Protein AF-A0A9D4CIE5-F1 (afdb_monomer)

Organism: Dreissena polymorpha (NCBI:txid45954)

Nearest PDB structures (foldseek):
  6eyj-assembly1_A  TM=8.250E-01  e=5.128E-05  Homo sapiens
  6v06-assembly1_A  TM=8.341E-01  e=7.525E-05  Homo sapiens
  3gaw-assembly1_A  TM=8.481E-01  e=7.525E-05  Homo sapiens
  6v08-assembly1_A  TM=8.371E-01  e=1.727E-04  Homo sapiens
  7kg4-assembly2_B  TM=7.906E-01  e=1.255E-04  Homo sapiens

InterPro domains:
  IPR000436 Sushi/SCR/CCP domain [PF00084] (7-61)
  IPR000436 Sushi/SCR/CCP domain [PS50923] (5-63)
  IPR000436 Sushi/SCR/CCP domain [SM00032] (7-61)
  IPR000436 Sushi/SCR/CCP domain [cd00033] (7-61)
  IPR035976 Sushi/SCR/CCP superfamily [SSF57535] (6-65)
  IPR051277 SEZ6/CSMD/C4BPB Neuronal & Immune Regulators [PTHR45656] (6-64)

Radius of gyration: 18.49 Å; Cα contacts (8 Å, |Δi|>4): 140; chains: 1; bounding box: 47×27×52 Å

Mean predicted aligned error: 11.84 Å

Foldseek 3Di:
DDLFLFLPDDDAADQKDKDCPPHRGAQDKIAMDGHPQWDWADDGIWGQHSVSHTPDDHIHTHGCDPVVVVVVVVPDPDPPCPVVVVVPVPD

Secondary structure (DSSP, 8-state):
-----B--PPPPPTTEEEE-SS--BTT-EEEEEE-TTEEEES-SEEEB-TTS-BSSPPPEEEE--TTTHHHHTTT---TTSHHHHTTTS--

pLDDT: mean 77.35, std 19.19, range [41.34, 94.75]

Structure (mmCIF, N/CA/C/O backbone):
data_AF-A0A9D4CIE5-F1
#
_entry.id   AF-A0A9D4CIE5-F1
#
loop_
_atom_site.group_PDB
_atom_site.id
_atom_site.type_symbol
_atom_site.label_atom_id
_atom_site.label_alt_id
_atom_site.label_comp_id
_atom_site.label_asym_id
_atom_site.label_entity_id
_atom_site.label_seq_id
_atom_site.pdbx_PDB_ins_code
_atom_site.Cartn_x
_atom_site.Cartn_y
_atom_site.Cartn_z
_atom_site.occupancy
_atom_site.B_iso_or_equiv
_atom_site.auth_seq_id
_atom_site.auth_comp_id
_atom_site.auth_asym_id
_atom_site.auth_atom_id
_atom_site.pdbx_PDB_model_num
ATOM 1 N N . MET A 1 1 ? -17.186 -8.181 25.845 1.00 44.84 1 MET A N 1
ATOM 2 C CA . MET A 1 1 ? -17.592 -7.897 24.453 1.00 44.84 1 MET A CA 1
ATOM 3 C C . MET A 1 1 ? -16.330 -7.500 23.712 1.00 44.84 1 MET A C 1
ATOM 5 O O . MET A 1 1 ? -15.771 -6.465 24.040 1.00 44.84 1 MET A O 1
ATOM 9 N N . ASN A 1 2 ? -15.802 -8.371 22.853 1.00 53.00 2 ASN A N 1
ATOM 10 C CA . ASN A 1 2 ? -14.565 -8.108 22.119 1.00 53.00 2 ASN A CA 1
ATOM 11 C C . ASN A 1 2 ? -14.941 -7.552 20.739 1.00 53.00 2 ASN A C 1
ATOM 13 O O . ASN A 1 2 ? -15.417 -8.306 19.897 1.00 53.00 2 ASN A O 1
ATOM 17 N N . PHE A 1 3 ? -14.784 -6.244 20.539 1.00 56.56 3 PHE A N 1
ATOM 18 C CA . PHE A 1 3 ? -14.934 -5.585 19.236 1.00 56.56 3 PHE A CA 1
ATOM 19 C C . PHE A 1 3 ? -13.593 -5.563 18.484 1.00 56.56 3 PHE A C 1
ATOM 21 O O . PHE A 1 3 ? -13.211 -4.545 17.916 1.00 56.56 3 PHE A O 1
ATOM 28 N N . SER A 1 4 ? -12.851 -6.674 18.480 1.00 68.88 4 SER A N 1
ATOM 29 C CA . SER A 1 4 ? -11.705 -6.813 17.579 1.00 68.88 4 SER A CA 1
ATOM 30 C C . SER A 1 4 ? -12.225 -7.153 16.181 1.00 68.88 4 SER A C 1
ATOM 32 O O . SER A 1 4 ? -12.247 -8.311 15.761 1.00 68.88 4 SER A O 1
ATOM 34 N N . SER A 1 5 ? -12.769 -6.141 15.496 1.00 83.19 5 SER A N 1
ATOM 35 C CA . SER A 1 5 ? -13.060 -6.209 14.063 1.00 83.19 5 SER A CA 1
ATOM 36 C C . SER A 1 5 ? -11.724 -6.200 13.329 1.00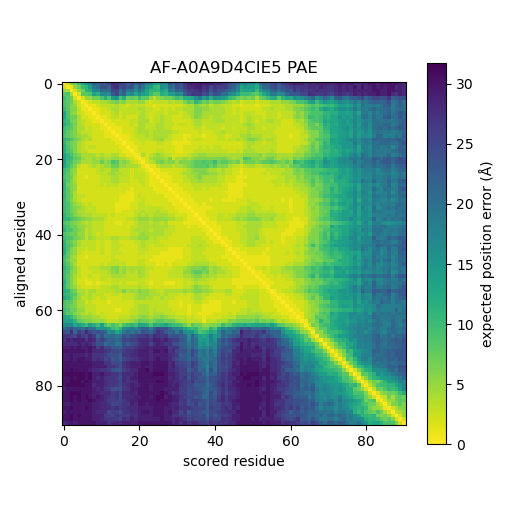 83.19 5 SER A C 1
ATOM 38 O O . SER A 1 5 ? -11.202 -5.142 12.990 1.00 83.19 5 SER A O 1
ATOM 40 N N . ASP A 1 6 ? -11.147 -7.385 13.165 1.00 89.38 6 ASP A N 1
ATOM 41 C CA . ASP A 1 6 ? -9.949 -7.605 12.366 1.00 89.38 6 ASP A CA 1
ATOM 42 C C . ASP A 1 6 ? -10.310 -7.627 10.874 1.00 89.38 6 ASP A C 1
ATOM 44 O O . ASP A 1 6 ? -11.220 -8.354 10.460 1.00 89.38 6 ASP A O 1
ATOM 48 N N . CYS A 1 7 ? -9.617 -6.813 10.077 1.00 92.75 7 CYS A N 1
ATOM 49 C CA . CYS A 1 7 ? -9.733 -6.815 8.619 1.00 92.75 7 CYS A CA 1
ATOM 50 C C . CYS A 1 7 ? -8.863 -7.904 7.971 1.00 92.75 7 CYS A C 1
ATOM 52 O O . CYS A 1 7 ? -9.053 -8.221 6.793 1.00 92.75 7 CYS A O 1
ATOM 54 N N . GLY A 1 8 ? -7.906 -8.465 8.719 1.00 91.31 8 GLY A N 1
ATOM 55 C CA . GLY A 1 8 ? -6.894 -9.383 8.213 1.00 91.31 8 GLY A CA 1
ATOM 56 C C . GLY A 1 8 ? -5.895 -8.709 7.267 1.00 91.31 8 GLY A C 1
ATOM 57 O O . GLY A 1 8 ? -6.052 -7.555 6.865 1.00 91.31 8 GLY A O 1
ATOM 58 N N . ALA A 1 9 ? -4.848 -9.440 6.885 1.00 90.81 9 ALA A N 1
ATOM 59 C CA . ALA A 1 9 ? -3.829 -8.925 5.975 1.00 90.81 9 ALA A CA 1
ATOM 60 C C . ALA A 1 9 ? -4.426 -8.657 4.575 1.00 90.81 9 ALA A C 1
ATOM 62 O O . ALA A 1 9 ? -4.938 -9.588 3.942 1.00 90.81 9 ALA A O 1
ATOM 63 N N . PRO A 1 10 ? -4.365 -7.417 4.058 1.00 90.56 10 PRO A N 1
ATOM 64 C CA . PRO A 1 10 ? -4.848 -7.138 2.718 1.00 90.56 10 PRO A CA 1
ATOM 65 C C . PRO A 1 10 ? -3.916 -7.728 1.650 1.00 90.56 10 PRO A C 1
ATOM 67 O O . PRO A 1 10 ? -2.727 -7.948 1.898 1.00 90.56 10 PRO A O 1
ATOM 70 N N . PRO A 1 11 ? -4.431 -7.979 0.434 1.00 90.00 11 PRO A N 1
ATOM 71 C CA . PRO A 1 11 ? -3.627 -8.542 -0.639 1.00 90.00 11 PRO A CA 1
ATOM 72 C C . PRO A 1 11 ? -2.537 -7.561 -1.084 1.00 90.00 11 PRO A C 1
ATOM 74 O O . PRO A 1 11 ? -2.806 -6.392 -1.369 1.00 90.00 11 PRO A O 1
ATOM 77 N N . ALA A 1 12 ? -1.307 -8.060 -1.202 1.00 90.81 12 ALA A N 1
ATOM 78 C CA . ALA A 1 12 ? -0.211 -7.296 -1.780 1.00 90.81 12 ALA A CA 1
ATOM 79 C C . ALA A 1 12 ? -0.414 -7.129 -3.301 1.00 90.81 12 ALA A C 1
A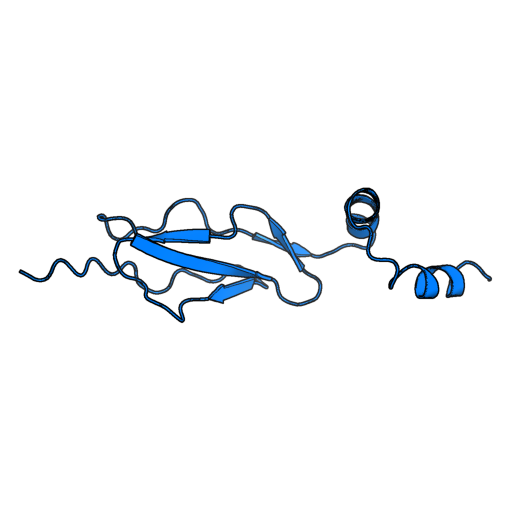TOM 81 O O . ALA A 1 12 ? -0.756 -8.103 -3.983 1.00 90.81 12 ALA A O 1
ATOM 82 N N . PRO A 1 13 ? -0.171 -5.935 -3.868 1.00 92.50 13 PRO A N 1
ATOM 83 C CA . PRO A 1 13 ? -0.253 -5.739 -5.305 1.00 92.50 13 PRO A CA 1
ATOM 84 C C . PRO A 1 13 ? 0.880 -6.468 -6.034 1.00 92.50 13 PRO A C 1
ATOM 86 O O . PRO A 1 13 ? 1.923 -6.803 -5.468 1.00 92.50 13 PRO A O 1
ATOM 89 N N . THR A 1 14 ? 0.693 -6.720 -7.330 1.00 94.75 14 THR A N 1
ATOM 90 C CA . THR A 1 14 ? 1.716 -7.382 -8.154 1.00 94.75 14 THR A CA 1
ATOM 91 C C . THR A 1 14 ? 2.977 -6.518 -8.211 1.00 94.75 14 THR A C 1
ATOM 93 O O . THR A 1 14 ? 2.905 -5.352 -8.574 1.00 94.75 14 THR A O 1
ATOM 96 N N . ASN A 1 15 ? 4.140 -7.085 -7.872 1.00 92.75 15 ASN A N 1
ATOM 97 C CA . ASN A 1 15 ? 5.403 -6.351 -7.660 1.00 92.75 15 ASN A CA 1
ATOM 98 C C . ASN A 1 15 ? 5.379 -5.335 -6.503 1.00 92.75 15 ASN A C 1
ATOM 100 O O . ASN A 1 15 ? 6.285 -4.508 -6.403 1.00 92.75 15 ASN A O 1
ATOM 104 N N . GLY A 1 16 ? 4.393 -5.438 -5.616 1.00 92.50 16 GLY A N 1
ATOM 105 C CA . GLY A 1 16 ? 4.296 -4.674 -4.385 1.00 92.50 16 GLY A CA 1
ATOM 106 C C . GLY A 1 16 ? 4.527 -5.504 -3.133 1.00 92.50 16 GLY A C 1
ATOM 107 O O . GLY A 1 16 ? 4.712 -6.723 -3.178 1.00 92.50 16 GLY A O 1
ATOM 108 N N . ILE A 1 17 ? 4.557 -4.791 -2.020 1.00 93.06 17 ILE A N 1
ATOM 109 C CA . ILE A 1 17 ? 4.754 -5.260 -0.656 1.00 93.06 17 ILE A CA 1
ATOM 110 C C . ILE A 1 17 ? 3.747 -4.487 0.198 1.00 93.06 17 ILE A C 1
ATOM 112 O O . ILE A 1 17 ? 3.514 -3.303 -0.042 1.00 93.06 17 ILE A O 1
ATOM 116 N N . VAL A 1 18 ? 3.144 -5.160 1.171 1.00 94.31 18 VAL A N 1
ATOM 117 C CA . VAL A 1 18 ? 2.286 -4.540 2.179 1.00 94.31 18 VAL A CA 1
ATOM 118 C C . VAL A 1 18 ? 2.939 -4.718 3.541 1.00 94.31 18 VAL A C 1
ATOM 120 O O . VAL A 1 18 ? 3.422 -5.807 3.854 1.00 94.31 18 VAL A O 1
ATOM 123 N N . ASP A 1 19 ? 2.989 -3.645 4.316 1.00 93.62 19 ASP A N 1
ATOM 124 C CA . ASP A 1 19 ? 3.450 -3.659 5.693 1.00 93.62 19 ASP A CA 1
ATOM 125 C C . ASP A 1 19 ? 2.248 -3.827 6.625 1.00 93.62 19 ASP A C 1
ATOM 127 O O . ASP A 1 19 ? 1.364 -2.970 6.689 1.00 93.62 19 ASP A O 1
ATOM 131 N N . THR A 1 20 ? 2.213 -4.968 7.309 1.00 89.50 20 THR A N 1
ATOM 132 C CA . THR A 1 20 ? 1.202 -5.327 8.312 1.00 89.50 20 THR A CA 1
ATOM 133 C C . THR A 1 20 ? 1.856 -5.616 9.666 1.00 89.50 20 THR A C 1
ATOM 135 O O . THR A 1 20 ? 1.389 -6.488 10.396 1.00 89.50 20 THR A O 1
ATOM 138 N N . SER A 1 21 ? 2.998 -4.985 9.961 1.00 84.31 21 SER A N 1
ATOM 139 C CA . SER A 1 21 ? 3.785 -5.267 11.169 1.00 84.31 21 SER A CA 1
ATOM 140 C C . SER A 1 21 ? 3.196 -4.690 12.460 1.00 84.31 21 SER A C 1
ATOM 142 O O . SER A 1 21 ? 3.507 -5.216 13.527 1.00 84.31 21 SER A O 1
ATOM 144 N N . GLU A 1 22 ? 2.353 -3.656 12.375 1.00 82.06 22 GLU A N 1
ATOM 145 C CA . GLU A 1 22 ? 1.702 -3.055 13.545 1.00 82.06 22 GLU A CA 1
ATOM 146 C C . GLU A 1 22 ? 0.468 -3.848 13.988 1.00 82.06 22 GLU A C 1
ATOM 148 O O . GLU A 1 22 ? 0.532 -4.515 15.010 1.00 82.06 22 GLU A O 1
ATOM 153 N N . ASP A 1 23 ? -0.630 -3.804 13.224 1.00 89.50 23 ASP A N 1
ATOM 154 C CA . ASP A 1 23 ? -1.881 -4.533 13.487 1.00 89.50 23 ASP A CA 1
ATOM 155 C C . ASP A 1 23 ? -2.797 -4.501 12.244 1.00 89.50 23 ASP A C 1
ATOM 157 O O . ASP A 1 23 ? -2.599 -3.708 11.320 1.00 89.50 23 ASP A O 1
ATOM 161 N N . THR A 1 24 ? -3.844 -5.333 12.223 1.00 92.25 24 THR A N 1
ATOM 162 C CA . THR A 1 24 ? -4.878 -5.353 11.159 1.00 92.25 24 THR A CA 1
ATOM 163 C C . THR A 1 24 ? -6.299 -5.088 11.672 1.00 92.25 24 THR A C 1
A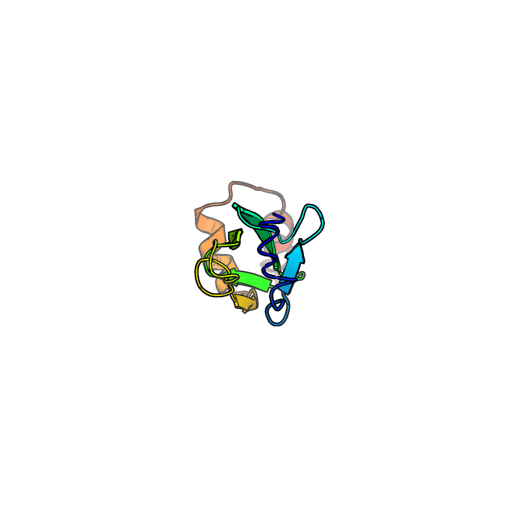TOM 165 O O . THR A 1 24 ? -7.284 -5.310 10.966 1.00 92.25 24 THR A O 1
ATOM 168 N N . THR A 1 25 ? -6.416 -4.589 12.903 1.00 93.00 25 THR A N 1
ATOM 169 C CA . THR A 1 25 ? -7.688 -4.322 13.591 1.00 93.00 25 THR A CA 1
ATOM 170 C C . THR A 1 25 ? -8.303 -2.972 13.227 1.00 93.00 25 THR A C 1
ATOM 172 O O . THR A 1 25 ? -7.664 -2.144 12.590 1.00 93.00 25 THR A O 1
ATOM 175 N N . TYR A 1 26 ? -9.553 -2.724 13.631 1.00 92.56 26 TYR A N 1
ATOM 176 C CA . TYR A 1 26 ? -10.238 -1.444 13.420 1.00 92.56 26 TYR A CA 1
ATOM 177 C C . TYR A 1 26 ? -9.344 -0.230 13.738 1.00 92.56 26 TYR A C 1
ATOM 179 O O . TYR A 1 26 ? -8.761 -0.152 14.815 1.00 92.56 26 TYR A O 1
ATOM 187 N N . GLN A 1 27 ? -9.282 0.721 12.800 1.00 92.38 27 GLN A N 1
ATOM 188 C CA . GLN A 1 27 ? -8.416 1.912 12.799 1.00 92.38 27 GLN A CA 1
ATOM 189 C C . GLN A 1 27 ? -6.912 1.668 12.612 1.00 92.38 27 GLN A C 1
ATOM 191 O O . GLN A 1 27 ? -6.183 2.645 12.443 1.00 92.38 27 GLN A O 1
ATOM 196 N N . SER A 1 28 ? -6.441 0.420 12.555 1.00 93.31 28 SER A N 1
ATOM 197 C CA . SER A 1 28 ? -5.064 0.121 12.156 1.00 93.31 28 SER A CA 1
ATOM 198 C C . SER A 1 28 ? -4.822 0.548 10.708 1.00 93.31 28 SER A C 1
ATOM 200 O O . SER A 1 28 ? -5.723 0.480 9.860 1.00 93.31 28 SER A O 1
ATOM 202 N N . VAL A 1 29 ? -3.598 0.994 10.432 1.00 93.88 29 VAL A N 1
ATOM 203 C CA . VAL A 1 29 ? -3.164 1.473 9.119 1.00 93.88 29 VAL A CA 1
ATOM 204 C C . VAL A 1 29 ? -2.088 0.544 8.581 1.00 93.88 29 VAL A C 1
ATOM 206 O O . VAL A 1 29 ? -1.143 0.203 9.282 1.00 93.88 29 VAL A O 1
ATOM 209 N N . VAL A 1 30 ? -2.231 0.152 7.320 1.00 94.62 30 VAL A N 1
ATOM 210 C CA . VAL A 1 30 ? -1.214 -0.599 6.580 1.00 94.62 30 VAL A CA 1
ATOM 211 C C . VAL A 1 30 ? -0.647 0.280 5.482 1.00 94.62 30 VAL A C 1
ATOM 213 O O . VAL A 1 30 ? -1.377 1.064 4.867 1.00 94.62 30 VAL A O 1
ATOM 216 N N . SER A 1 31 ? 0.643 0.120 5.209 1.00 93.56 31 SER A N 1
ATOM 217 C CA . SER A 1 31 ? 1.330 0.864 4.156 1.00 93.56 31 SER A CA 1
ATOM 218 C C . SER A 1 31 ? 1.763 -0.060 3.022 1.00 93.56 31 SER A C 1
ATOM 220 O O . SER A 1 31 ? 2.071 -1.235 3.222 1.00 93.56 31 SER A O 1
ATOM 222 N N . TYR A 1 32 ? 1.762 0.464 1.803 1.00 94.19 32 TYR A N 1
ATOM 223 C CA . TYR A 1 32 ? 2.158 -0.264 0.607 1.00 94.19 32 TYR A CA 1
ATOM 224 C C . TYR A 1 32 ? 3.469 0.291 0.061 1.00 94.19 32 TYR A C 1
ATOM 226 O O . TYR A 1 32 ? 3.724 1.492 0.062 1.00 94.19 32 TYR A O 1
ATOM 234 N N . SER A 1 33 ? 4.305 -0.593 -0.465 1.00 90.44 33 SER A N 1
ATOM 235 C CA . SER A 1 33 ? 5.535 -0.227 -1.160 1.00 90.44 33 SER A CA 1
ATOM 236 C C . SER A 1 33 ? 5.729 -1.094 -2.399 1.00 90.44 33 SER A C 1
ATOM 238 O O . SER A 1 33 ? 5.123 -2.156 -2.537 1.00 90.44 33 SER A O 1
ATOM 240 N N . CYS A 1 34 ? 6.554 -0.637 -3.338 1.00 89.75 34 CYS A N 1
ATOM 241 C CA . CYS A 1 34 ? 6.845 -1.372 -4.566 1.00 89.75 34 CYS A CA 1
ATOM 242 C C . CYS A 1 34 ? 8.273 -1.913 -4.567 1.00 89.75 34 CYS A C 1
ATOM 244 O O . CYS A 1 34 ? 9.192 -1.315 -4.006 1.00 89.75 34 CYS A O 1
ATOM 246 N N . LYS A 1 35 ? 8.468 -3.060 -5.224 1.00 90.75 35 LYS A N 1
ATOM 247 C CA . LYS A 1 35 ? 9.796 -3.642 -5.443 1.00 90.75 35 LYS A CA 1
ATOM 248 C C . LYS A 1 35 ? 10.657 -2.712 -6.301 1.00 90.75 35 LYS A C 1
ATOM 250 O O . LYS A 1 35 ? 10.151 -1.901 -7.076 1.00 90.75 35 LYS A O 1
ATOM 255 N N . ALA A 1 36 ? 11.975 -2.885 -6.216 1.00 85.44 36 ALA A N 1
ATOM 256 C CA . ALA A 1 36 ? 12.923 -2.128 -7.027 1.00 85.44 36 ALA A CA 1
ATOM 257 C C . ALA A 1 36 ? 12.564 -2.185 -8.527 1.00 85.44 36 ALA A C 1
ATOM 259 O O . ALA A 1 36 ? 12.317 -3.258 -9.081 1.00 85.44 36 ALA A O 1
ATOM 260 N N . GLY A 1 37 ? 12.542 -1.020 -9.182 1.00 83.00 37 GLY A N 1
ATOM 261 C CA . GLY A 1 37 ? 12.134 -0.888 -10.586 1.00 83.00 37 GLY A CA 1
ATOM 262 C C . GLY A 1 37 ? 10.630 -0.683 -10.804 1.00 83.00 37 GLY A C 1
ATOM 263 O O . GLY A 1 37 ? 10.200 -0.646 -11.957 1.00 83.00 37 GLY A O 1
ATOM 264 N N . PHE A 1 38 ? 9.847 -0.522 -9.736 1.00 86.81 38 PHE A N 1
ATOM 265 C CA . PHE A 1 38 ? 8.424 -0.191 -9.778 1.00 86.81 38 PHE A CA 1
ATOM 266 C C . PHE A 1 38 ? 8.114 1.015 -8.887 1.00 86.81 38 PHE A C 1
ATOM 268 O O . PHE A 1 38 ? 8.811 1.269 -7.907 1.00 86.81 38 PHE A O 1
ATOM 275 N N . VAL A 1 39 ? 7.070 1.755 -9.242 1.00 85.06 39 VAL A N 1
ATOM 276 C CA . VAL A 1 39 ? 6.581 2.935 -8.524 1.00 85.06 39 VAL A CA 1
ATOM 277 C C . VAL A 1 39 ? 5.122 2.733 -8.146 1.00 85.06 39 VAL A C 1
ATOM 279 O O . VAL A 1 39 ? 4.363 2.119 -8.895 1.00 85.06 39 VAL A O 1
ATOM 282 N N . LEU A 1 40 ? 4.750 3.219 -6.967 1.00 88.06 40 LEU A N 1
ATOM 283 C CA . LEU A 1 40 ? 3.402 3.072 -6.444 1.00 88.06 40 LEU A CA 1
ATOM 284 C C . LEU A 1 40 ? 2.473 4.101 -7.089 1.00 88.06 40 LEU A C 1
ATOM 286 O O . LEU A 1 40 ? 2.809 5.281 -7.173 1.00 88.06 40 LEU A O 1
ATOM 290 N N . ASN A 1 41 ? 1.316 3.638 -7.543 1.00 88.44 41 ASN A N 1
ATOM 291 C CA . ASN A 1 41 ? 0.271 4.449 -8.143 1.00 88.44 41 ASN A CA 1
ATOM 292 C C . ASN A 1 41 ? -1.029 4.253 -7.350 1.00 88.44 41 ASN A C 1
ATOM 294 O O . ASN A 1 41 ? -1.542 3.138 -7.239 1.00 88.44 41 ASN A O 1
ATOM 298 N N . GLY A 1 42 ? -1.5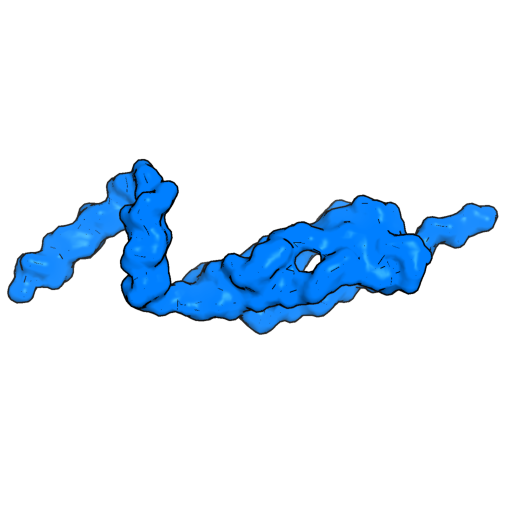24 5.338 -6.753 1.00 89.44 42 GLY A N 1
ATOM 299 C CA . GLY A 1 42 ? -2.662 5.332 -5.835 1.00 89.44 42 GLY A CA 1
ATOM 300 C C . GLY A 1 42 ? -2.287 5.725 -4.405 1.00 89.44 42 GLY A C 1
ATOM 301 O O . GLY A 1 42 ? -1.237 6.318 -4.157 1.00 89.44 42 GLY A O 1
ATOM 302 N N . ILE A 1 43 ? -3.180 5.418 -3.461 1.00 91.06 43 ILE A N 1
ATOM 303 C CA . ILE A 1 43 ? -3.014 5.758 -2.043 1.00 91.06 43 ILE A CA 1
ATOM 304 C C . ILE A 1 43 ? -2.123 4.703 -1.375 1.00 91.06 43 ILE A C 1
ATOM 306 O O . ILE A 1 43 ? -2.384 3.506 -1.467 1.00 91.06 43 ILE A O 1
ATOM 310 N N . ILE A 1 44 ? -1.066 5.166 -0.706 1.00 90.44 44 ILE A N 1
ATOM 311 C CA . ILE A 1 44 ? -0.046 4.321 -0.062 1.00 90.44 44 ILE A CA 1
ATOM 312 C C . ILE A 1 44 ? -0.570 3.659 1.211 1.00 90.44 44 ILE A C 1
ATOM 314 O O . ILE A 1 44 ? -0.087 2.598 1.587 1.00 90.44 44 ILE A O 1
ATOM 318 N N . GLU A 1 45 ? -1.539 4.278 1.874 1.00 93.31 45 GLU A N 1
ATOM 319 C CA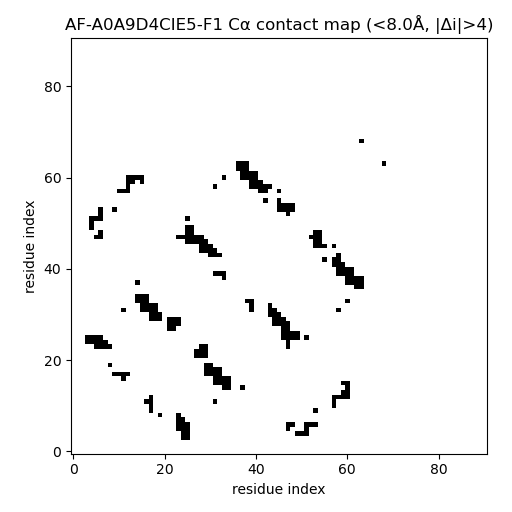 . GLU A 1 45 ? -2.045 3.847 3.171 1.00 93.31 45 GLU A CA 1
ATOM 320 C C . GLU A 1 45 ? -3.504 3.418 3.079 1.00 93.31 45 GLU A C 1
ATOM 322 O O . GLU A 1 45 ? -4.321 4.028 2.382 1.00 93.31 45 GLU A O 1
ATOM 327 N N . ARG A 1 46 ? -3.848 2.360 3.811 1.00 94.56 46 ARG A N 1
ATOM 328 C CA . ARG A 1 46 ? -5.231 1.905 3.961 1.00 94.56 46 ARG A CA 1
ATOM 329 C C . ARG A 1 46 ? -5.524 1.666 5.429 1.00 94.56 46 ARG A C 1
ATOM 331 O O . ARG A 1 46 ? -4.666 1.202 6.170 1.00 94.56 46 ARG A O 1
ATOM 338 N N . THR A 1 47 ? -6.746 1.971 5.831 1.00 94.56 47 THR A N 1
ATOM 339 C CA . THR A 1 47 ? -7.213 1.905 7.217 1.00 94.56 47 THR A CA 1
ATOM 340 C C . THR A 1 47 ? -8.284 0.834 7.337 1.00 94.56 47 THR A C 1
ATOM 342 O O . THR A 1 47 ? -9.155 0.738 6.473 1.00 94.56 47 THR A O 1
ATOM 345 N N . CYS A 1 48 ? -8.243 0.035 8.397 1.00 94.31 48 CYS A N 1
ATOM 346 C CA . CYS A 1 48 ? -9.279 -0.955 8.661 1.00 94.31 48 CYS A CA 1
ATOM 347 C C . CYS A 1 48 ? -10.544 -0.279 9.216 1.00 94.31 48 CYS A C 1
ATOM 349 O O . CYS A 1 48 ? -10.499 0.453 10.210 1.00 94.31 48 CYS A O 1
ATOM 351 N N . LEU A 1 49 ? -11.681 -0.515 8.568 1.00 93.19 49 LEU A N 1
ATOM 352 C CA . LEU A 1 49 ? -12.992 0.015 8.931 1.00 93.19 49 LEU A CA 1
ATOM 353 C C . LEU A 1 49 ? -13.756 -0.940 9.857 1.00 93.19 49 LEU A C 1
ATOM 355 O O . LEU A 1 49 ? -13.450 -2.126 9.981 1.00 93.19 49 LEU A O 1
ATOM 359 N N . ALA A 1 50 ? -14.791 -0.417 10.520 1.00 91.19 50 ALA A N 1
ATOM 360 C CA . ALA A 1 50 ? -15.583 -1.177 11.491 1.00 91.19 50 ALA A CA 1
ATOM 361 C C . ALA A 1 50 ? -16.337 -2.367 10.862 1.00 91.19 50 ALA A C 1
ATOM 363 O O . ALA A 1 50 ? -16.687 -3.318 11.564 1.00 91.19 50 ALA A O 1
ATOM 364 N N . ASP A 1 51 ? -16.566 -2.324 9.546 1.00 91.94 51 ASP A N 1
ATOM 365 C CA . ASP A 1 51 ? -17.214 -3.367 8.747 1.00 91.94 51 ASP A CA 1
ATOM 366 C C . ASP A 1 51 ? -16.260 -4.495 8.307 1.00 91.94 51 ASP A C 1
ATOM 368 O O . ASP A 1 51 ? -16.689 -5.407 7.600 1.00 91.94 51 ASP A O 1
ATOM 372 N N . ARG A 1 52 ? -15.005 -4.481 8.788 1.00 90.69 52 ARG A N 1
ATOM 373 C CA . ARG A 1 52 ? -13.928 -5.425 8.434 1.00 90.69 52 ARG A CA 1
ATOM 374 C C . ARG A 1 52 ? -13.461 -5.293 6.982 1.00 90.69 52 ARG A C 1
ATOM 376 O O . ARG A 1 52 ? -13.024 -6.268 6.374 1.00 90.69 52 ARG A O 1
ATOM 383 N N . THR A 1 53 ? -13.544 -4.085 6.428 1.00 92.44 53 THR A N 1
ATOM 384 C CA . THR A 1 53 ? -12.991 -3.757 5.112 1.00 92.44 53 THR A CA 1
ATOM 385 C C . THR A 1 53 ? -11.866 -2.731 5.215 1.00 92.44 53 THR A C 1
ATOM 387 O O . THR A 1 53 ? -11.776 -1.959 6.167 1.00 92.44 53 THR A O 1
ATOM 390 N N . TRP A 1 54 ? -10.976 -2.728 4.228 1.00 93.88 54 TRP A N 1
ATOM 391 C CA . TRP A 1 54 ? -9.902 -1.744 4.122 1.00 93.88 54 TRP A CA 1
ATOM 392 C C . TRP A 1 54 ? -10.371 -0.533 3.314 1.00 93.88 54 TRP A C 1
ATOM 394 O O . TRP A 1 54 ? -10.976 -0.704 2.254 1.00 93.88 54 TRP A O 1
ATOM 404 N N . THR A 1 55 ? -10.045 0.682 3.763 1.00 94.38 55 THR A N 1
ATOM 405 C CA . THR A 1 55 ? -10.356 1.910 3.014 1.00 94.38 55 THR A CA 1
ATOM 406 C C . THR A 1 55 ? -9.698 1.914 1.639 1.00 94.38 55 THR A C 1
ATOM 408 O O . THR A 1 55 ? -8.578 1.428 1.481 1.00 94.38 55 THR A O 1
ATOM 411 N N . ASN A 1 56 ? -10.373 2.528 0.661 1.00 91.56 56 ASN A N 1
ATOM 412 C CA . ASN A 1 56 ? -9.897 2.691 -0.718 1.00 91.56 56 ASN A CA 1
ATOM 413 C C . ASN A 1 56 ? -9.570 1.358 -1.418 1.00 91.56 56 ASN A C 1
ATOM 415 O O . ASN A 1 56 ? -9.686 0.278 -0.840 1.00 91.56 56 ASN A O 1
ATOM 419 N N . GLU A 1 57 ? -9.170 1.417 -2.684 1.00 91.19 57 GLU A N 1
ATOM 420 C CA . GLU A 1 57 ? -8.662 0.249 -3.409 1.00 91.19 57 GLU A CA 1
ATOM 421 C C . GLU A 1 57 ? -7.162 0.044 -3.151 1.00 91.19 57 GLU A C 1
ATOM 423 O O . GLU A 1 57 ? -6.457 0.957 -2.716 1.00 91.19 57 GLU A O 1
ATOM 428 N N . ALA A 1 58 ? -6.666 -1.173 -3.391 1.00 90.50 58 ALA A N 1
ATOM 429 C CA . ALA A 1 58 ? -5.236 -1.446 -3.292 1.00 90.50 58 ALA A CA 1
ATOM 430 C C . ALA A 1 58 ? -4.477 -0.673 -4.390 1.00 90.50 58 ALA A C 1
ATOM 432 O O . ALA A 1 58 ? -4.906 -0.708 -5.547 1.00 90.50 58 ALA A O 1
ATOM 433 N N . PRO A 1 59 ? -3.355 -0.007 -4.067 1.00 92.50 59 PRO A N 1
ATOM 434 C CA . PRO A 1 59 ? -2.564 0.690 -5.073 1.00 92.50 59 PRO A CA 1
ATOM 435 C C . PRO A 1 59 ? -1.921 -0.297 -6.051 1.00 92.50 59 PRO A C 1
ATOM 437 O O . PRO A 1 59 ? -1.735 -1.475 -5.741 1.00 92.50 59 PRO A O 1
ATOM 440 N N . THR A 1 60 ? -1.523 0.185 -7.226 1.00 94.00 60 THR A N 1
ATOM 441 C CA . THR A 1 60 ? -0.777 -0.612 -8.207 1.00 94.00 60 THR A CA 1
ATOM 442 C C . THR A 1 60 ? 0.709 -0.274 -8.177 1.00 94.00 60 THR A C 1
ATOM 444 O O . THR A 1 60 ? 1.116 0.813 -7.770 1.00 94.00 60 THR A O 1
ATOM 447 N N . CYS A 1 61 ? 1.540 -1.227 -8.601 1.00 89.62 61 CYS A N 1
ATOM 448 C CA . CYS A 1 61 ? 2.967 -1.006 -8.806 1.00 89.62 61 CYS A CA 1
ATOM 449 C C . CYS A 1 61 ? 3.264 -0.996 -10.303 1.00 89.62 61 CYS A C 1
ATOM 451 O O . CYS A 1 61 ? 3.310 -2.045 -10.952 1.00 89.62 61 CYS A O 1
ATOM 453 N N . ASP A 1 62 ? 3.502 0.197 -10.835 1.00 87.69 62 ASP A N 1
ATOM 454 C CA . ASP A 1 62 ? 3.772 0.409 -12.249 1.00 87.69 62 ASP A CA 1
ATOM 455 C C . ASP A 1 62 ? 5.274 0.315 -12.512 1.00 87.69 62 ASP A C 1
ATOM 457 O O . ASP A 1 62 ? 6.102 0.796 -11.737 1.00 87.69 62 ASP A O 1
ATOM 461 N N . ARG A 1 63 ? 5.663 -0.348 -13.605 1.00 85.50 63 ARG A N 1
ATOM 462 C CA . ARG A 1 63 ? 7.082 -0.504 -13.946 1.00 85.50 63 ARG A CA 1
ATOM 463 C C . ARG A 1 63 ? 7.680 0.866 -14.252 1.00 85.50 63 ARG A C 1
ATOM 465 O O . ARG A 1 63 ? 7.215 1.560 -15.155 1.00 85.50 63 ARG A O 1
ATOM 472 N N . ILE A 1 64 ? 8.782 1.197 -13.585 1.00 79.25 64 ILE A N 1
ATOM 473 C CA . ILE A 1 64 ? 9.568 2.390 -13.892 1.00 79.25 64 ILE A CA 1
ATOM 474 C C . ILE A 1 64 ? 10.169 2.191 -15.283 1.00 79.25 64 ILE A C 1
ATOM 476 O O . ILE A 1 64 ? 11.096 1.405 -15.491 1.00 79.25 64 ILE A O 1
ATOM 480 N N . SER A 1 65 ? 9.606 2.881 -16.270 1.00 72.94 65 SER A N 1
ATOM 481 C CA . SER A 1 65 ? 10.172 2.940 -17.611 1.00 72.94 65 SER A CA 1
ATOM 482 C C . SER A 1 65 ? 11.212 4.060 -17.690 1.00 72.94 65 SER A C 1
ATOM 484 O O . SER A 1 65 ? 11.179 5.025 -16.928 1.00 72.94 65 SER A O 1
ATOM 486 N N . LYS A 1 66 ? 12.136 3.984 -18.654 1.00 59.12 66 LYS A N 1
ATOM 487 C CA . LYS A 1 66 ? 13.090 5.079 -18.923 1.00 59.12 66 LYS A CA 1
ATOM 488 C C . LYS A 1 66 ? 12.384 6.405 -19.253 1.00 59.12 66 LYS A C 1
ATOM 490 O O . LYS A 1 66 ? 12.941 7.465 -19.006 1.00 59.12 66 LYS A O 1
ATOM 495 N N . CYS A 1 67 ? 11.153 6.334 -19.765 1.00 61.38 67 CYS A N 1
ATOM 496 C CA . CYS A 1 67 ? 10.292 7.492 -20.000 1.00 61.38 67 CYS A CA 1
ATOM 497 C C . CYS A 1 67 ? 9.624 7.996 -18.704 1.00 61.38 67 CYS A C 1
ATOM 499 O O . CYS A 1 67 ? 9.426 9.195 -18.548 1.00 61.38 67 CYS A O 1
ATOM 501 N N . PHE A 1 68 ? 9.390 7.117 -17.723 1.00 54.34 68 PHE A N 1
ATOM 502 C CA . PHE A 1 68 ? 8.979 7.494 -16.364 1.00 54.34 68 PHE A 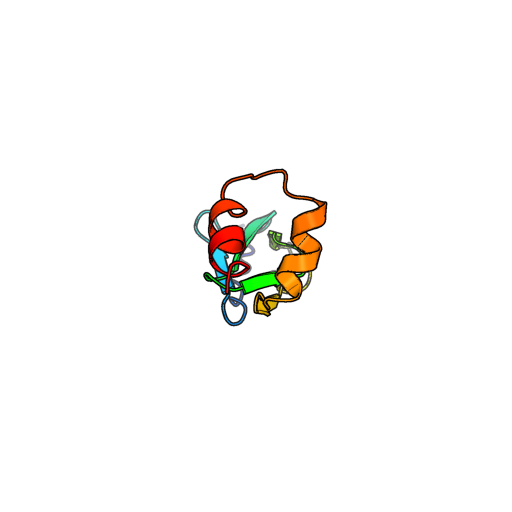CA 1
ATOM 503 C C . PHE A 1 68 ? 10.063 8.312 -15.639 1.00 54.34 68 PHE A C 1
ATOM 505 O O . PHE A 1 68 ? 9.764 9.213 -14.858 1.00 54.34 68 PHE A O 1
ATOM 512 N N . GLY A 1 69 ? 11.332 8.067 -15.981 1.00 45.97 69 GLY A N 1
ATOM 513 C CA . GLY A 1 69 ? 12.463 8.886 -15.549 1.00 45.97 69 GLY A CA 1
ATOM 514 C C . GLY A 1 69 ? 12.396 10.345 -16.013 1.00 45.97 69 GLY A C 1
ATOM 515 O O . GLY A 1 69 ? 12.964 11.198 -15.348 1.00 45.97 69 GLY A O 1
ATOM 516 N N . ALA A 1 70 ? 11.674 10.675 -17.089 1.00 50.88 70 ALA A N 1
ATOM 517 C CA . ALA A 1 70 ? 11.546 12.061 -17.544 1.00 50.88 70 ALA A CA 1
ATOM 518 C C . ALA A 1 70 ? 10.577 12.895 -16.682 1.00 50.88 70 ALA A C 1
ATOM 520 O O . ALA A 1 70 ? 10.700 14.116 -16.651 1.00 50.88 70 ALA A O 1
ATOM 521 N N . VAL A 1 71 ? 9.645 12.256 -15.960 1.00 51.38 71 VAL A N 1
ATOM 522 C CA . VAL A 1 71 ? 8.634 12.959 -15.148 1.00 51.38 71 VAL A CA 1
ATOM 523 C C . VAL A 1 71 ? 9.136 13.219 -13.722 1.00 51.38 71 VAL A C 1
ATOM 525 O O . VAL A 1 71 ? 8.947 14.317 -13.204 1.00 51.38 71 VAL A O 1
ATOM 528 N N . SER A 1 72 ? 9.867 12.280 -13.103 1.00 49.12 72 SER A N 1
ATOM 529 C CA . SER A 1 72 ? 10.500 12.516 -11.787 1.00 49.12 72 SER A CA 1
ATOM 530 C C . SER A 1 72 ? 11.657 13.522 -11.831 1.00 49.12 72 SER A C 1
ATOM 532 O O . SER A 1 72 ? 11.950 14.156 -10.818 1.00 49.12 72 SER A O 1
ATOM 534 N N . LEU A 1 73 ? 12.281 13.730 -12.996 1.00 47.19 73 LEU A N 1
ATOM 535 C CA . LEU A 1 73 ? 13.355 14.716 -13.172 1.00 47.19 73 LEU A CA 1
ATOM 536 C C . LEU A 1 73 ? 12.895 16.179 -13.059 1.00 47.19 73 LEU A C 1
ATOM 538 O O . LEU A 1 73 ? 13.746 17.062 -13.010 1.00 47.19 73 LEU A O 1
ATOM 542 N N . LEU A 1 74 ? 11.588 16.455 -12.990 1.00 50.00 74 LEU A N 1
ATOM 543 C CA . LEU A 1 74 ? 11.080 17.813 -12.774 1.00 50.00 74 LEU A CA 1
ATOM 544 C C . LEU A 1 74 ? 10.749 18.128 -11.305 1.00 50.00 74 LEU A C 1
ATOM 546 O O . LEU A 1 74 ? 10.428 19.277 -11.018 1.00 50.00 74 LEU A O 1
ATOM 550 N N . LEU A 1 75 ? 10.841 17.162 -10.374 1.00 49.25 75 LEU A N 1
ATOM 551 C CA . LEU A 1 75 ? 10.491 17.388 -8.957 1.00 49.25 75 LEU A CA 1
ATOM 552 C C . LEU A 1 75 ? 11.471 16.819 -7.908 1.00 49.25 75 LEU A C 1
ATOM 554 O O . LEU A 1 75 ? 11.311 17.135 -6.732 1.00 49.25 75 LEU A O 1
ATOM 558 N N . SER A 1 76 ? 12.499 16.035 -8.263 1.00 49.66 76 SER A N 1
ATOM 559 C CA . 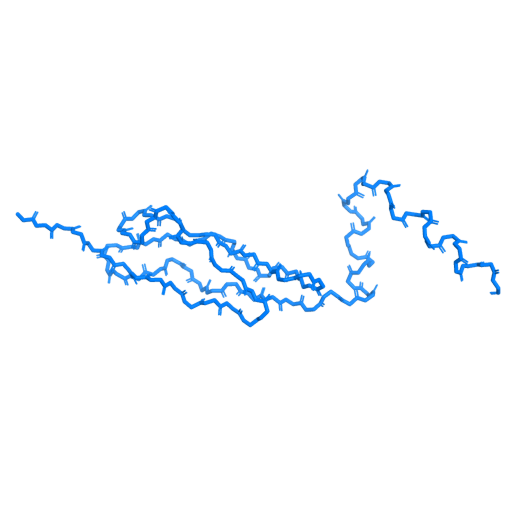SER A 1 76 ? 13.511 15.583 -7.287 1.00 49.66 76 SER A CA 1
ATOM 560 C C . SER A 1 76 ? 14.820 16.369 -7.409 1.00 49.66 76 SER A C 1
ATOM 562 O O . SER A 1 76 ? 15.527 16.236 -8.406 1.00 49.66 76 SER A O 1
ATOM 564 N N . ASN A 1 77 ? 15.195 17.119 -6.372 1.00 55.72 77 ASN A N 1
ATOM 565 C CA . ASN A 1 77 ? 16.479 17.830 -6.290 1.00 55.72 77 ASN A CA 1
ATOM 566 C C . ASN A 1 77 ? 17.654 16.923 -5.835 1.00 55.72 77 ASN A C 1
ATOM 568 O O . ASN A 1 77 ? 18.613 17.395 -5.228 1.00 55.72 77 ASN A O 1
ATOM 572 N N . ASP A 1 78 ? 17.603 15.616 -6.122 1.00 53.19 78 ASP A N 1
ATOM 573 C CA . ASP A 1 78 ? 18.608 14.635 -5.689 1.00 53.19 78 ASP A CA 1
ATOM 574 C C . ASP A 1 78 ? 19.662 14.359 -6.778 1.00 53.19 78 ASP A C 1
ATOM 576 O O . ASP A 1 78 ? 19.530 13.516 -7.668 1.00 53.19 78 ASP A O 1
ATOM 580 N N . PHE A 1 79 ? 20.769 15.094 -6.681 1.00 53.88 79 PHE A N 1
ATOM 581 C CA . PHE A 1 79 ? 21.859 15.199 -7.657 1.00 53.88 79 PHE A CA 1
ATOM 582 C C . PHE A 1 79 ? 22.799 13.970 -7.748 1.00 53.88 79 PHE A C 1
ATOM 584 O O . PHE A 1 79 ? 23.941 14.093 -8.191 1.00 53.88 79 PHE A O 1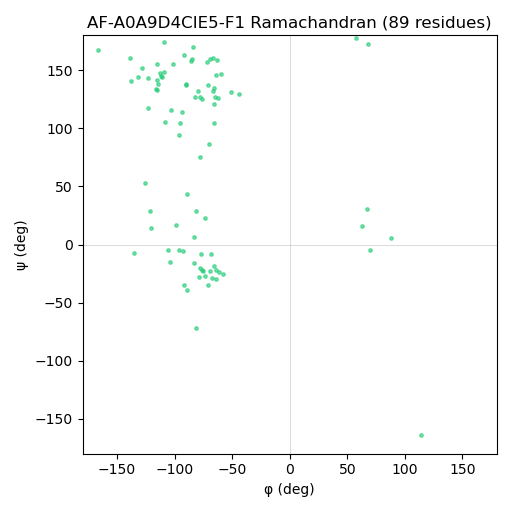
ATOM 591 N N . LYS A 1 80 ? 22.372 12.760 -7.351 1.00 49.62 80 LYS A N 1
ATOM 592 C CA . LYS A 1 80 ? 23.225 11.546 -7.411 1.00 49.62 80 LYS A CA 1
ATOM 593 C C . LYS A 1 80 ? 23.092 10.718 -8.697 1.00 49.62 80 LYS A C 1
ATOM 595 O O . LYS A 1 80 ? 23.866 9.784 -8.885 1.00 49.62 80 LYS A O 1
ATOM 600 N N . SER A 1 81 ? 22.166 11.058 -9.600 1.00 50.41 81 SER A N 1
ATOM 601 C CA . SER A 1 81 ? 21.942 10.308 -10.855 1.00 50.41 81 SER A CA 1
ATOM 602 C C . SER A 1 81 ? 22.502 10.987 -12.118 1.00 50.41 81 SER A C 1
ATOM 604 O O . SER A 1 81 ? 22.705 10.337 -13.144 1.00 50.41 81 SER A O 1
ATOM 606 N N . VAL A 1 82 ? 22.845 12.280 -12.064 1.00 49.25 82 VAL A N 1
ATOM 607 C CA . VAL A 1 82 ? 23.336 13.009 -13.253 1.00 49.25 82 VAL A CA 1
ATOM 608 C C . VAL A 1 82 ? 24.711 12.526 -13.727 1.00 49.25 82 VAL A C 1
ATOM 610 O O . VAL A 1 82 ? 24.996 12.532 -14.924 1.00 49.25 82 VAL A O 1
ATOM 613 N N . ASN A 1 83 ? 25.548 12.021 -12.814 1.00 48.88 83 ASN A N 1
ATOM 614 C CA . ASN A 1 83 ? 26.909 11.596 -13.150 1.00 48.88 83 ASN A CA 1
ATOM 615 C C . ASN A 1 83 ? 26.971 10.232 -13.873 1.00 48.88 83 ASN A C 1
ATOM 617 O O . ASN A 1 83 ? 28.025 9.835 -14.363 1.00 48.88 83 ASN A O 1
ATOM 621 N N . TRP A 1 84 ? 25.846 9.514 -13.970 1.00 45.97 84 TRP A N 1
ATOM 622 C CA . TRP A 1 84 ? 25.733 8.301 -14.787 1.00 45.97 84 TRP A CA 1
ATOM 623 C C . TRP A 1 84 ? 25.244 8.608 -16.211 1.00 45.97 84 TRP A C 1
ATOM 625 O O . TRP A 1 84 ? 25.711 7.992 -17.168 1.00 45.97 84 TRP A O 1
ATOM 635 N N . LEU A 1 85 ? 24.367 9.606 -16.374 1.00 46.47 85 LEU A N 1
ATOM 636 C CA . LEU A 1 85 ? 23.807 10.000 -17.673 1.00 46.47 85 LEU A CA 1
ATOM 637 C C . LEU A 1 85 ? 24.840 10.689 -18.577 1.00 46.47 85 LEU A C 1
ATOM 639 O O . LEU A 1 85 ? 24.871 10.425 -19.776 1.00 46.47 85 LEU A O 1
ATOM 643 N N . LEU A 1 86 ? 25.767 11.465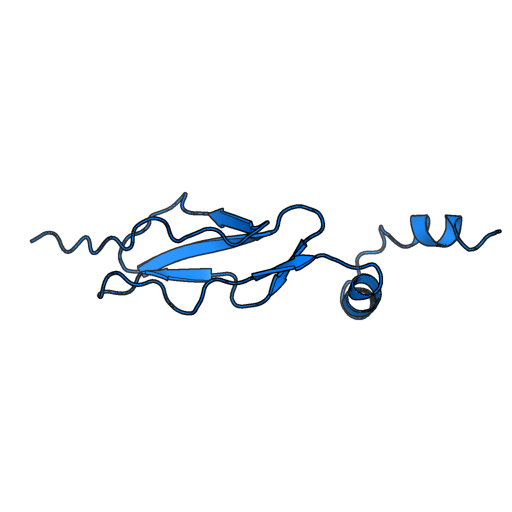 -18.004 1.00 47.59 86 LEU A N 1
ATOM 644 C CA . LEU A 1 86 ? 26.875 12.068 -18.760 1.00 47.59 86 LEU A CA 1
ATOM 645 C C . LEU A 1 86 ? 27.865 11.035 -19.329 1.00 47.59 86 LEU A C 1
ATOM 647 O O . LEU A 1 86 ? 28.609 11.344 -20.259 1.00 47.59 86 LEU A O 1
ATOM 651 N N . LYS A 1 87 ? 27.880 9.801 -18.805 1.00 48.59 87 LYS A N 1
ATOM 652 C CA . LYS A 1 87 ? 28.765 8.732 -19.295 1.00 48.59 87 LYS A CA 1
ATOM 653 C C . LYS A 1 87 ? 28.264 8.094 -20.599 1.00 48.59 87 LYS A C 1
ATOM 655 O O . LYS A 1 87 ? 29.066 7.506 -21.315 1.00 48.59 87 LYS A O 1
ATOM 660 N N . TYR A 1 88 ? 26.974 8.232 -20.923 1.00 48.41 88 TYR A N 1
ATOM 661 C CA . TYR A 1 88 ? 26.346 7.636 -22.113 1.00 48.41 88 TYR A CA 1
ATOM 662 C C . TYR A 1 88 ? 26.032 8.636 -23.237 1.00 48.41 88 TYR A C 1
ATOM 664 O O . TYR A 1 88 ? 25.627 8.215 -24.313 1.00 48.41 88 TYR A O 1
ATOM 672 N N . THR A 1 89 ? 26.256 9.937 -23.035 1.00 41.34 89 THR A N 1
ATOM 673 C CA . THR A 1 89 ? 26.137 10.978 -24.077 1.00 41.34 89 THR A CA 1
ATOM 674 C C . THR A 1 89 ? 27.484 11.369 -24.694 1.00 41.34 89 THR A C 1
ATOM 676 O O . THR A 1 89 ? 27.608 12.432 -25.298 1.00 41.34 89 THR A O 1
ATOM 679 N N . LYS A 1 90 ? 28.521 10.542 -24.511 1.00 50.78 90 LYS A N 1
ATOM 680 C CA . LYS A 1 90 ? 29.846 10.737 -25.113 1.00 50.78 90 LYS A CA 1
ATOM 681 C C . LYS A 1 90 ? 30.285 9.490 -25.888 1.00 50.78 90 LYS A C 1
ATOM 683 O O . LYS A 1 90 ? 31.354 8.951 -25.629 1.00 50.78 90 LYS A O 1
ATOM 688 N N . TYR A 1 91 ? 29.420 9.042 -26.794 1.00 42.22 91 TYR A N 1
ATOM 689 C CA . TYR A 1 91 ? 29.760 8.334 -28.029 1.00 42.22 91 TYR A CA 1
ATOM 690 C C . TYR A 1 91 ? 28.819 8.820 -29.125 1.00 42.22 91 TYR A C 1
ATOM 692 O O . TYR A 1 91 ? 27.610 8.939 -28.822 1.00 42.22 91 TYR A O 1
#

Solvent-accessible surface area (backbone atoms only — not comparable to full-atom values): 5553 Å² total; per-residue (Å²): 136,85,86,76,34,54,40,54,88,74,82,58,35,70,66,35,44,64,48,67,84,86,47,42,32,55,73,27,63,33,45,54,49,41,42,94,66,33,42,73,48,75,60,52,63,32,36,20,34,84,87,37,42,61,47,77,72,82,37,45,37,46,72,62,42,83,71,55,54,65,62,54,67,77,77,59,93,70,80,82,59,60,77,60,56,64,68,69,74,74,120

Sequence (91 aa):
MNFSSDCGAPPAPTNGIVDTSEDTTYQSVVSYSCKAGFVLNGIIERTCLADRTWTNEAPTCDRISKCFGAVSLLLSNDFKSVNWLLKYTKY